Protein AF-Q68D25-F1 (afdb_monomer_lite)

Structure (mmCIF, N/CA/C/O backbone):
data_AF-Q68D25-F1
#
_entry.id   AF-Q68D25-F1
#
loop_
_atom_site.group_PDB
_atom_site.id
_atom_site.type_symbol
_atom_site.label_atom_id
_atom_site.label_alt_id
_atom_site.label_comp_id
_atom_site.label_asym_id
_atom_site.label_entity_id
_atom_site.label_seq_id
_atom_site.pdbx_PDB_ins_code
_atom_site.Cartn_x
_atom_site.Cartn_y
_atom_site.Cartn_z
_atom_site.occupancy
_atom_site.B_iso_or_equiv
_atom_site.auth_seq_id
_atom_site.auth_comp_id
_atom_site.auth_asym_id
_atom_site.auth_atom_id
_atom_site.pdbx_PDB_model_num
ATOM 1 N N . GLU A 1 1 ? -6.057 1.216 24.610 1.00 67.56 1 GLU A N 1
ATOM 2 C CA . GLU A 1 1 ? -4.727 1.155 23.966 1.00 67.56 1 GLU A CA 1
ATOM 3 C C . GLU A 1 1 ? -4.781 1.131 22.439 1.00 67.56 1 GLU A C 1
ATOM 5 O O . GLU A 1 1 ? -4.256 2.062 21.852 1.00 67.56 1 GLU A O 1
ATOM 10 N N . GLU A 1 2 ? -5.470 0.189 21.783 1.00 77.38 2 GLU A N 1
ATOM 11 C CA . GLU A 1 2 ? -5.561 0.130 20.301 1.00 77.38 2 GLU A CA 1
ATOM 12 C C . GLU A 1 2 ? -5.970 1.455 19.633 1.00 77.38 2 GLU A C 1
ATOM 14 O O . GLU A 1 2 ? -5.229 1.988 18.810 1.00 77.38 2 GLU A O 1
ATOM 19 N N . ARG A 1 3 ? -7.088 2.053 20.071 1.00 77.56 3 ARG A N 1
ATOM 20 C CA . ARG A 1 3 ? -7.624 3.304 19.497 1.00 77.56 3 ARG A CA 1
ATOM 21 C C . ARG A 1 3 ? -6.662 4.490 19.543 1.00 77.56 3 ARG A C 1
ATOM 23 O O . ARG A 1 3 ? -6.747 5.367 18.695 1.00 77.56 3 ARG A O 1
ATOM 30 N N . LYS A 1 4 ? -5.745 4.516 20.517 1.00 83.50 4 LYS A N 1
ATOM 31 C CA . LYS A 1 4 ? -4.740 5.583 20.640 1.00 83.50 4 LYS A CA 1
ATOM 32 C C . LYS A 1 4 ? -3.655 5.469 19.569 1.00 83.50 4 LYS A C 1
ATOM 34 O O . LYS A 1 4 ? -3.088 6.479 19.184 1.00 83.50 4 LYS A O 1
ATOM 39 N N . LYS A 1 5 ? -3.375 4.251 19.094 1.00 85.69 5 LYS A N 1
ATOM 40 C CA . LYS A 1 5 ? -2.319 3.966 18.114 1.00 85.69 5 LYS A CA 1
ATOM 41 C C . LYS A 1 5 ? -2.822 4.003 16.667 1.00 85.69 5 LYS A C 1
ATOM 43 O O . LYS A 1 5 ? -2.020 4.044 15.739 1.00 85.69 5 LYS A O 1
ATOM 48 N N . TRP A 1 6 ? -4.140 3.990 16.460 1.00 87.25 6 TRP A N 1
ATOM 49 C CA . TRP A 1 6 ? -4.737 4.048 15.124 1.00 87.25 6 TRP A CA 1
ATOM 50 C C . TRP A 1 6 ? -4.331 5.269 14.303 1.00 87.25 6 TRP A C 1
ATOM 52 O O . TRP A 1 6 ? -3.989 5.059 13.145 1.00 87.25 6 TRP A O 1
ATOM 62 N N . PRO A 1 7 ? -4.328 6.510 14.832 1.00 89.50 7 PRO A N 1
ATOM 63 C CA . PRO A 1 7 ? -4.004 7.677 14.013 1.00 89.50 7 PRO A CA 1
ATOM 64 C C . PRO A 1 7 ? -2.601 7.583 13.408 1.00 89.50 7 PRO A C 1
ATOM 66 O O . PRO A 1 7 ? -2.423 7.813 12.217 1.00 89.50 7 PRO A O 1
ATOM 69 N N . GLU A 1 8 ? -1.623 7.168 14.213 1.00 90.88 8 GLU A N 1
ATOM 70 C CA . GLU A 1 8 ? -0.239 6.986 13.776 1.00 90.88 8 GLU A CA 1
ATOM 71 C C . GLU A 1 8 ? -0.117 5.861 12.740 1.00 90.88 8 GLU A C 1
ATOM 73 O O . GLU A 1 8 ? 0.451 6.062 11.668 1.00 90.88 8 GLU A O 1
ATOM 78 N N . ARG A 1 9 ? -0.713 4.693 13.011 1.00 90.06 9 ARG A N 1
ATOM 79 C CA . ARG A 1 9 ? -0.649 3.536 12.104 1.00 90.06 9 ARG A CA 1
ATOM 80 C C . ARG A 1 9 ? -1.383 3.762 10.785 1.00 90.06 9 ARG A C 1
ATOM 82 O O . ARG A 1 9 ? -0.882 3.372 9.736 1.00 90.06 9 ARG A O 1
ATOM 89 N N . LEU A 1 10 ? -2.554 4.395 10.821 1.00 91.44 10 LEU A N 1
ATOM 90 C CA . LEU A 1 10 ? -3.310 4.739 9.617 1.00 91.44 10 LEU A CA 1
ATOM 91 C C . LEU A 1 10 ? -2.579 5.800 8.794 1.00 91.44 10 LEU A C 1
ATOM 93 O O . LEU A 1 10 ? -2.523 5.664 7.578 1.00 91.44 10 LEU A O 1
ATOM 97 N N . SER A 1 11 ? -1.965 6.793 9.446 1.00 93.56 11 SER A N 1
ATOM 98 C CA . SER A 1 11 ? -1.118 7.784 8.773 1.00 93.56 11 SER A CA 1
ATOM 99 C C . SER A 1 11 ? 0.084 7.125 8.088 1.00 93.56 11 SER A C 1
ATOM 101 O O . SER A 1 11 ? 0.365 7.395 6.921 1.00 93.56 11 SER A O 1
ATOM 103 N N . ALA A 1 12 ? 0.760 6.194 8.767 1.00 93.94 12 ALA A N 1
ATOM 104 C CA . ALA A 1 12 ? 1.870 5.448 8.182 1.00 93.94 12 ALA A CA 1
ATOM 105 C C . ALA A 1 12 ? 1.429 4.583 6.986 1.00 93.94 12 ALA A C 1
ATOM 107 O O . ALA A 1 12 ? 2.094 4.589 5.948 1.00 93.94 12 ALA A O 1
ATOM 108 N N . LEU A 1 13 ? 0.290 3.889 7.101 1.00 94.44 13 LEU A N 1
ATOM 109 C CA . LEU A 1 13 ? -0.300 3.124 6.002 1.00 94.44 13 LEU A CA 1
ATOM 110 C C . LEU A 1 13 ? -0.658 4.025 4.809 1.00 94.44 13 LEU A C 1
ATOM 112 O O . LEU A 1 13 ? -0.352 3.675 3.672 1.00 94.44 13 LEU A O 1
ATOM 116 N N . ASP A 1 14 ? -1.264 5.188 5.057 1.00 94.88 14 ASP A N 1
ATOM 117 C CA . ASP A 1 14 ? -1.620 6.156 4.014 1.00 94.88 14 ASP A CA 1
ATOM 118 C C . ASP A 1 14 ? -0.398 6.711 3.294 1.00 94.88 14 ASP A C 1
ATOM 120 O O . ASP A 1 14 ? -0.376 6.766 2.064 1.00 94.88 14 ASP A O 1
ATOM 124 N N . ASN A 1 15 ? 0.648 7.069 4.036 1.00 95.56 15 ASN A N 1
ATOM 125 C CA . ASN A 1 15 ? 1.905 7.514 3.445 1.00 95.56 15 ASN A CA 1
ATOM 126 C C . ASN A 1 15 ? 2.509 6.430 2.547 1.00 95.56 15 ASN A C 1
ATOM 128 O O . ASN A 1 15 ? 2.924 6.725 1.425 1.00 95.56 15 ASN A O 1
ATOM 132 N N . LEU A 1 16 ? 2.502 5.170 2.996 1.00 94.50 16 LEU A N 1
ATOM 133 C CA . LEU A 1 16 ? 2.992 4.053 2.193 1.00 94.50 16 LEU A CA 1
ATOM 134 C C . LEU A 1 16 ? 2.138 3.840 0.935 1.00 94.50 16 LEU A C 1
ATOM 136 O O . LEU A 1 16 ? 2.695 3.677 -0.150 1.00 94.50 16 LEU A O 1
ATOM 140 N N . LEU A 1 17 ? 0.808 3.894 1.039 1.00 95.75 17 LEU A N 1
ATOM 141 C CA . LEU A 1 17 ? -0.102 3.783 -0.107 1.00 95.75 17 LEU A CA 1
ATOM 142 C C . LEU A 1 17 ? 0.125 4.897 -1.131 1.00 95.75 17 LEU A C 1
ATOM 144 O O . LEU A 1 17 ? 0.206 4.628 -2.332 1.00 95.75 17 LEU A O 1
ATOM 148 N N . ASN A 1 18 ? 0.270 6.136 -0.662 1.00 95.00 18 ASN A N 1
ATOM 149 C CA . ASN A 1 18 ? 0.531 7.292 -1.511 1.00 95.00 18 ASN A CA 1
ATOM 150 C C . ASN A 1 18 ? 1.875 7.153 -2.234 1.00 95.00 18 ASN A C 1
ATOM 152 O O . ASN A 1 18 ? 1.926 7.280 -3.459 1.00 95.00 18 ASN A O 1
ATOM 156 N N . HIS A 1 19 ? 2.946 6.811 -1.510 1.00 94.44 19 HIS A N 1
ATOM 157 C CA . HIS A 1 19 ? 4.261 6.569 -2.107 1.00 94.44 19 HIS A CA 1
ATOM 158 C C . HIS A 1 19 ? 4.231 5.428 -3.127 1.00 94.44 19 HIS A C 1
ATOM 160 O O . HIS A 1 19 ? 4.741 5.584 -4.235 1.00 94.44 19 HIS A O 1
ATOM 166 N N . SER A 1 20 ? 3.585 4.310 -2.793 1.00 94.31 20 SER A N 1
ATOM 167 C CA . SER A 1 20 ? 3.473 3.143 -3.676 1.00 94.31 20 SER A CA 1
ATOM 168 C C . SER A 1 20 ? 2.698 3.472 -4.954 1.00 94.31 20 SER A C 1
ATOM 170 O O . SER A 1 20 ? 3.104 3.083 -6.048 1.00 94.31 20 SER A O 1
ATOM 172 N N . SER A 1 21 ? 1.609 4.241 -4.841 1.00 95.00 21 SER A N 1
ATOM 173 C CA . SER A 1 21 ? 0.814 4.684 -5.992 1.00 95.00 21 SER A CA 1
ATOM 174 C C . SER A 1 21 ? 1.597 5.641 -6.892 1.00 95.00 21 SER A C 1
ATOM 176 O O . SER A 1 21 ? 1.577 5.493 -8.115 1.00 95.00 21 SER A O 1
ATOM 178 N N . MET A 1 22 ? 2.328 6.599 -6.310 1.00 95.12 22 MET A N 1
ATOM 179 C CA . MET A 1 22 ? 3.196 7.500 -7.073 1.00 95.12 22 MET A CA 1
ATOM 180 C C . MET A 1 22 ? 4.324 6.741 -7.776 1.00 95.12 22 MET A C 1
ATOM 182 O O . MET A 1 22 ? 4.569 6.982 -8.957 1.00 95.12 22 MET A O 1
ATOM 186 N N . PHE A 1 23 ? 4.962 5.794 -7.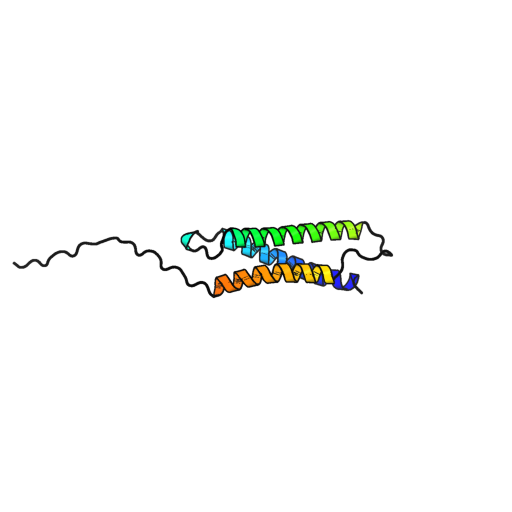084 1.00 93.44 23 PHE A N 1
ATOM 187 C CA . PHE A 1 23 ? 5.986 4.928 -7.661 1.00 93.44 23 PHE A CA 1
ATOM 188 C C . PHE A 1 23 ? 5.444 4.126 -8.849 1.00 93.44 23 PHE A C 1
ATOM 190 O O . PHE A 1 23 ? 6.039 4.159 -9.923 1.00 93.44 23 PHE A O 1
ATOM 197 N N . LEU A 1 24 ? 4.288 3.471 -8.697 1.00 94.69 24 LEU A N 1
ATOM 198 C CA . LEU A 1 24 ? 3.651 2.701 -9.768 1.00 94.69 24 LEU A CA 1
ATOM 199 C C . LEU A 1 24 ? 3.319 3.576 -10.986 1.00 94.69 24 LEU A C 1
ATOM 201 O O . LEU A 1 24 ? 3.573 3.178 -12.122 1.00 94.69 24 LEU A O 1
ATOM 205 N N . LYS A 1 25 ? 2.774 4.779 -10.761 1.00 94.38 25 LYS A N 1
ATOM 206 C CA . LYS A 1 25 ? 2.505 5.741 -11.841 1.00 94.38 25 LYS A CA 1
ATOM 207 C C . LYS A 1 25 ? 3.792 6.121 -12.569 1.00 94.38 25 LYS A C 1
ATOM 209 O O . LYS A 1 25 ? 3.815 6.094 -13.793 1.00 94.38 25 LYS A O 1
ATOM 214 N N . GLY A 1 26 ? 4.862 6.415 -11.829 1.00 92.50 26 GLY A N 1
ATOM 215 C CA . GLY A 1 26 ? 6.178 6.695 -12.403 1.00 92.50 26 GLY A CA 1
ATOM 216 C C . GLY A 1 26 ? 6.722 5.520 -13.219 1.00 92.50 26 GLY A C 1
ATOM 217 O O . GLY A 1 26 ? 7.144 5.715 -14.352 1.00 92.50 26 GLY A O 1
ATOM 218 N N . ALA A 1 27 ? 6.634 4.298 -12.689 1.00 91.75 27 ALA A N 1
ATOM 219 C CA . ALA A 1 27 ? 7.071 3.072 -13.355 1.00 91.75 27 ALA A CA 1
ATOM 220 C C . ALA A 1 27 ? 6.348 2.820 -14.691 1.00 91.75 27 ALA A C 1
ATOM 222 O O . ALA A 1 27 ? 6.977 2.412 -15.667 1.00 91.75 27 ALA A O 1
ATOM 223 N N . ARG A 1 28 ? 5.043 3.114 -14.762 1.00 91.44 28 ARG A N 1
ATOM 224 C CA . ARG A 1 28 ? 4.236 2.977 -15.990 1.00 91.44 28 ARG A CA 1
ATOM 225 C C . ARG A 1 28 ? 4.552 4.016 -17.064 1.00 91.44 28 ARG A C 1
ATOM 227 O O . ARG A 1 28 ? 4.272 3.773 -18.231 1.00 91.44 28 ARG A O 1
ATOM 234 N N . LEU A 1 29 ? 5.115 5.161 -16.682 1.00 92.06 29 LEU A N 1
ATOM 235 C CA . LEU A 1 29 ? 5.517 6.211 -17.622 1.00 92.06 29 LEU A CA 1
ATOM 236 C C . LEU A 1 29 ? 6.893 5.948 -18.254 1.00 92.06 29 LEU A C 1
ATOM 238 O O . LEU A 1 29 ? 7.269 6.649 -19.192 1.00 92.06 29 LEU A O 1
ATOM 242 N N . ILE A 1 30 ? 7.647 4.962 -17.756 1.00 88.38 30 ILE A N 1
ATOM 243 C CA . ILE A 1 30 ? 8.949 4.596 -18.320 1.00 88.38 30 ILE A CA 1
ATOM 244 C C . ILE A 1 30 ? 8.736 3.972 -19.713 1.00 88.38 30 ILE A C 1
ATOM 246 O O . ILE A 1 30 ? 7.965 3.014 -19.830 1.00 88.38 30 ILE A O 1
ATOM 250 N N . PRO A 1 31 ? 9.420 4.467 -20.765 1.00 87.56 31 PRO A N 1
ATOM 251 C CA . PRO A 1 31 ? 9.354 3.883 -22.103 1.00 87.56 31 PRO A CA 1
ATOM 252 C C . PRO A 1 31 ? 9.755 2.406 -22.105 1.00 87.56 31 PRO A C 1
ATOM 254 O O . PRO A 1 31 ? 10.654 2.013 -21.369 1.00 87.56 31 PRO A O 1
ATOM 257 N N . GLU A 1 32 ? 9.169 1.595 -22.988 1.00 84.06 32 GLU A N 1
ATOM 258 C CA . GLU A 1 32 ? 9.410 0.142 -23.046 1.00 84.06 32 GLU A CA 1
ATOM 259 C C . GLU A 1 32 ? 10.902 -0.234 -23.138 1.00 84.06 32 GLU A C 1
ATOM 261 O O . GLU A 1 32 ? 11.357 -1.174 -22.487 1.00 84.06 32 GLU A O 1
ATOM 266 N N . MET A 1 33 ? 11.695 0.539 -23.887 1.00 81.69 33 MET A N 1
ATOM 267 C CA . MET A 1 33 ? 13.141 0.316 -24.019 1.00 81.69 33 MET A CA 1
ATOM 268 C C . MET A 1 33 ? 13.909 0.470 -22.701 1.00 81.69 33 MET A C 1
ATOM 270 O O . MET A 1 33 ? 14.903 -0.225 -22.482 1.00 81.69 33 MET A O 1
ATOM 274 N N . ASP A 1 34 ? 13.433 1.365 -21.839 1.00 85.00 34 ASP A N 1
ATOM 275 C CA . ASP A 1 34 ? 14.003 1.659 -20.528 1.00 85.00 34 ASP A CA 1
ATOM 276 C C . ASP A 1 34 ? 13.214 0.964 -19.405 1.00 85.00 34 ASP A C 1
ATOM 278 O O . ASP A 1 34 ? 13.523 1.145 -18.229 1.00 85.00 34 ASP A O 1
ATOM 282 N N . GLN A 1 35 ? 12.201 0.156 -19.747 1.00 88.38 35 GLN A N 1
ATOM 283 C CA . GLN A 1 35 ? 11.321 -0.478 -18.778 1.00 88.38 35 GLN A CA 1
ATOM 284 C C . GLN A 1 35 ? 12.077 -1.561 -17.998 1.00 88.38 35 GLN A C 1
ATOM 286 O O . GLN A 1 35 ? 12.588 -2.543 -18.551 1.00 88.38 35 GLN A O 1
ATOM 291 N N . ILE A 1 36 ? 12.145 -1.357 -16.683 1.00 89.81 36 ILE A N 1
ATOM 292 C CA . ILE A 1 36 ? 12.837 -2.229 -15.725 1.00 89.81 36 ILE A CA 1
ATOM 293 C C . ILE A 1 36 ? 11.856 -3.230 -15.099 1.00 89.81 36 ILE A C 1
ATOM 295 O O . ILE A 1 36 ? 12.243 -4.342 -14.725 1.00 89.81 36 ILE A O 1
ATOM 299 N N . PHE A 1 37 ? 10.585 -2.841 -14.992 1.00 92.44 37 PHE A N 1
ATOM 300 C CA . PHE A 1 37 ? 9.539 -3.614 -14.338 1.00 92.44 37 PHE A CA 1
ATOM 301 C C . PHE A 1 37 ? 8.677 -4.331 -15.368 1.00 92.44 37 PHE A C 1
ATOM 303 O O . PHE A 1 37 ? 8.276 -3.774 -16.385 1.00 92.44 37 PHE A O 1
ATOM 310 N N . THR A 1 38 ? 8.367 -5.587 -15.096 1.00 93.06 38 THR A N 1
ATOM 311 C CA . THR A 1 38 ? 7.452 -6.368 -15.926 1.00 93.06 38 THR A CA 1
ATOM 312 C C . THR A 1 38 ? 6.002 -5.963 -15.663 1.00 93.06 38 THR A C 1
ATOM 314 O O . THR A 1 38 ? 5.661 -5.448 -14.595 1.00 93.06 38 THR A O 1
ATOM 317 N N . GLU A 1 39 ? 5.117 -6.239 -16.619 1.00 91.62 39 GLU A N 1
ATOM 318 C CA . GLU A 1 39 ? 3.680 -5.997 -16.456 1.00 91.62 39 GLU A CA 1
ATOM 319 C C . GLU A 1 39 ? 3.094 -6.744 -15.252 1.00 91.62 39 GLU A C 1
ATOM 321 O O . GLU A 1 39 ? 2.301 -6.178 -14.499 1.00 91.62 39 GLU A O 1
ATOM 326 N N . VAL A 1 40 ? 3.542 -7.982 -15.014 1.00 94.62 40 VAL A N 1
ATOM 327 C CA . VAL A 1 40 ? 3.114 -8.795 -13.867 1.00 94.62 40 VAL A CA 1
ATOM 328 C C . VAL A 1 40 ? 3.494 -8.125 -12.548 1.00 94.62 40 VAL A C 1
ATOM 330 O O . VAL A 1 40 ? 2.667 -8.050 -11.645 1.00 94.62 40 VAL A O 1
ATOM 333 N N . GLU A 1 41 ? 4.711 -7.594 -12.436 1.00 94.25 41 GLU A N 1
ATOM 334 C CA . GLU A 1 41 ? 5.185 -6.880 -11.244 1.00 94.25 41 GLU A CA 1
ATOM 335 C C . GLU A 1 41 ? 4.378 -5.604 -10.979 1.00 94.25 41 GLU A C 1
ATOM 337 O O . GLU A 1 41 ? 3.928 -5.369 -9.858 1.00 94.25 41 GLU A O 1
ATOM 342 N N . MET A 1 42 ? 4.132 -4.806 -12.021 1.00 94.81 42 MET A N 1
ATOM 343 C CA . MET A 1 42 ? 3.327 -3.586 -11.911 1.00 94.81 42 MET A CA 1
ATOM 344 C C . MET A 1 42 ? 1.872 -3.896 -11.540 1.00 94.81 42 MET A C 1
ATOM 346 O O . MET A 1 42 ? 1.295 -3.221 -10.689 1.00 94.81 42 MET A O 1
ATOM 350 N N . THR A 1 43 ? 1.287 -4.931 -12.144 1.00 95.44 43 THR A N 1
ATOM 351 C CA . THR A 1 43 ? -0.084 -5.382 -11.856 1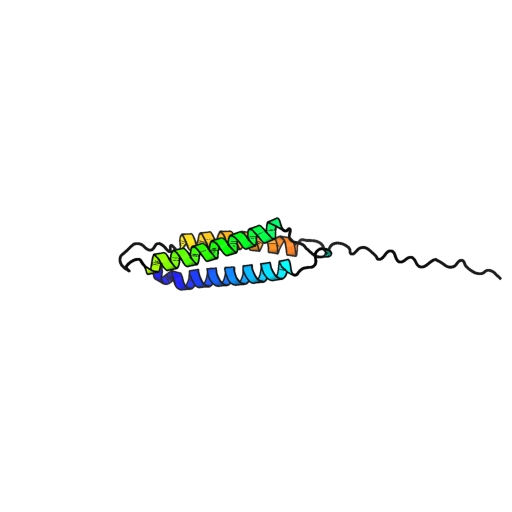.00 95.44 43 THR A CA 1
ATOM 352 C C . THR A 1 43 ? -0.196 -5.961 -10.447 1.00 95.44 43 THR A C 1
ATOM 354 O O . THR A 1 43 ? -1.188 -5.733 -9.758 1.00 95.44 43 THR A O 1
ATOM 357 N N . THR A 1 44 ? 0.834 -6.669 -9.981 1.00 95.56 44 THR A N 1
ATOM 358 C CA . THR A 1 44 ? 0.890 -7.200 -8.613 1.00 95.56 44 THR A CA 1
ATOM 359 C C . THR A 1 44 ? 0.924 -6.062 -7.596 1.00 95.56 44 THR A C 1
ATOM 361 O O . THR A 1 44 ? 0.094 -6.046 -6.688 1.00 95.56 44 THR A O 1
ATOM 364 N N . LEU A 1 45 ? 1.799 -5.064 -7.782 1.00 95.69 45 LEU A N 1
ATOM 365 C CA . LEU A 1 45 ? 1.838 -3.890 -6.906 1.00 95.69 45 LEU A CA 1
ATOM 366 C C . LEU A 1 45 ? 0.501 -3.130 -6.919 1.00 95.69 45 LEU A C 1
ATOM 368 O O . LEU A 1 45 ? -0.016 -2.783 -5.859 1.00 95.69 45 LEU A O 1
ATOM 372 N N . GLU A 1 46 ? -0.085 -2.898 -8.098 1.00 96.19 46 GLU A N 1
ATOM 373 C CA . GLU A 1 46 ? -1.395 -2.245 -8.229 1.00 96.19 46 GLU A CA 1
ATOM 374 C C . GLU A 1 46 ? -2.483 -2.988 -7.454 1.00 96.19 46 GLU A C 1
ATOM 376 O O . GLU A 1 46 ? -3.262 -2.376 -6.721 1.00 96.19 46 GLU A O 1
ATOM 381 N N . LYS A 1 47 ? -2.513 -4.317 -7.578 1.00 96.19 47 LYS A N 1
ATOM 382 C CA . LYS A 1 47 ? -3.464 -5.166 -6.870 1.00 96.19 47 LYS A CA 1
ATOM 383 C C . LYS A 1 47 ? -3.301 -5.034 -5.358 1.00 96.19 47 LYS A C 1
ATOM 385 O O . LYS A 1 47 ? -4.293 -4.787 -4.679 1.00 96.19 47 LYS A O 1
ATOM 390 N N . VAL A 1 48 ? -2.077 -5.114 -4.835 1.00 95.69 48 VAL A N 1
ATOM 391 C CA . VAL A 1 48 ? -1.818 -4.981 -3.390 1.00 95.69 48 VAL A CA 1
ATOM 392 C C . VAL A 1 48 ? -2.207 -3.590 -2.875 1.00 95.69 48 VAL A C 1
ATOM 394 O O . VAL A 1 48 ? -2.818 -3.485 -1.809 1.00 95.69 48 VAL A O 1
ATOM 397 N N . ILE A 1 49 ? -1.929 -2.522 -3.633 1.00 95.69 49 ILE A N 1
ATOM 398 C CA . ILE A 1 49 ? -2.370 -1.155 -3.301 1.00 95.69 49 ILE A CA 1
ATOM 399 C C . ILE A 1 49 ? -3.901 -1.090 -3.219 1.00 95.69 49 ILE A C 1
ATOM 401 O O . ILE A 1 49 ? -4.441 -0.613 -2.220 1.00 95.69 49 ILE A O 1
ATOM 405 N N . ASN A 1 50 ? -4.601 -1.586 -4.243 1.00 95.88 50 ASN A N 1
ATOM 406 C CA . ASN A 1 50 ? -6.062 -1.538 -4.318 1.00 95.88 50 ASN A CA 1
ATOM 407 C C . ASN A 1 50 ? -6.727 -2.381 -3.224 1.00 95.88 50 ASN A C 1
ATOM 409 O O . ASN A 1 50 ? -7.662 -1.918 -2.573 1.00 95.88 50 ASN A O 1
ATOM 413 N N . GLU A 1 51 ? -6.227 -3.592 -2.976 1.00 95.62 51 GLU A N 1
ATOM 414 C CA . GLU A 1 51 ? -6.707 -4.464 -1.901 1.00 95.62 51 GLU A CA 1
ATOM 415 C C . GLU A 1 51 ? -6.521 -3.820 -0.526 1.00 95.62 51 GLU A C 1
ATOM 417 O O . GLU A 1 51 ? -7.398 -3.915 0.333 1.00 95.62 51 GLU A O 1
ATOM 422 N N . THR A 1 52 ? -5.398 -3.134 -0.315 1.00 95.12 52 THR A N 1
ATOM 423 C CA . THR A 1 52 ? -5.101 -2.454 0.949 1.00 95.12 52 THR A CA 1
ATOM 424 C C . THR A 1 52 ? -5.996 -1.229 1.150 1.00 95.12 52 THR A C 1
ATOM 426 O O . THR A 1 52 ? -6.526 -1.037 2.245 1.00 95.12 52 THR A O 1
ATOM 429 N N . TRP A 1 53 ? -6.249 -0.451 0.092 1.00 94.81 53 TRP A N 1
ATOM 430 C CA . TRP A 1 53 ? -7.224 0.646 0.094 1.00 94.81 53 TRP A CA 1
ATOM 431 C C . TRP A 1 53 ? -8.643 0.162 0.396 1.00 94.81 53 TRP A C 1
ATOM 433 O O . TRP A 1 53 ? -9.321 0.717 1.264 1.00 94.81 53 TRP A O 1
ATOM 443 N N . ALA A 1 54 ? -9.085 -0.888 -0.298 1.00 95.50 54 ALA A N 1
ATOM 444 C CA . ALA A 1 54 ? -10.409 -1.468 -0.114 1.00 95.50 54 ALA A CA 1
ATOM 445 C C . ALA A 1 54 ? -10.581 -2.006 1.311 1.00 95.50 54 ALA A C 1
ATOM 447 O O . ALA A 1 54 ? -11.566 -1.686 1.973 1.00 95.50 54 ALA A O 1
ATOM 448 N N . TRP A 1 55 ? -9.589 -2.750 1.811 1.00 94.88 55 TRP A N 1
ATOM 449 C CA . TRP A 1 55 ? -9.579 -3.256 3.180 1.00 94.88 55 TRP A CA 1
ATOM 450 C C . TRP A 1 55 ? -9.646 -2.126 4.210 1.00 94.88 55 TRP A C 1
ATOM 452 O O . TRP A 1 55 ? -10.476 -2.188 5.117 1.00 94.88 55 TRP A O 1
ATOM 462 N N . LYS A 1 56 ? -8.826 -1.077 4.067 1.00 93.56 56 LYS A N 1
ATOM 463 C CA . LYS A 1 56 ? -8.817 0.067 4.990 1.00 93.56 56 LYS A CA 1
ATOM 464 C C . LYS A 1 56 ? -10.190 0.739 5.034 1.00 93.56 56 LYS A C 1
ATOM 466 O O . LYS A 1 56 ? -10.728 0.960 6.116 1.00 93.56 56 LYS A O 1
ATOM 471 N N . ASN A 1 57 ? -10.765 1.038 3.869 1.00 93.81 57 ASN A N 1
ATOM 472 C CA . ASN A 1 57 ? -12.065 1.700 3.766 1.00 93.81 57 ASN A CA 1
ATOM 473 C C . ASN A 1 57 ? -13.195 0.837 4.340 1.00 93.81 57 ASN A C 1
ATOM 475 O O . ASN A 1 57 ? -14.010 1.342 5.110 1.00 93.81 57 ASN A O 1
ATOM 479 N N . ALA A 1 58 ? -13.221 -0.459 4.015 1.00 93.75 58 ALA A N 1
ATOM 480 C CA . ALA A 1 58 ? -14.207 -1.394 4.550 1.00 93.75 58 ALA A CA 1
ATOM 481 C C . ALA A 1 58 ? -14.098 -1.510 6.076 1.00 93.75 58 ALA A C 1
ATOM 483 O O . ALA A 1 58 ? -15.084 -1.319 6.782 1.00 93.75 58 ALA A O 1
ATOM 484 N N . THR A 1 59 ? -12.883 -1.710 6.591 1.00 91.19 59 THR A N 1
ATOM 485 C CA . THR A 1 59 ? -12.625 -1.864 8.029 1.00 91.19 59 THR A CA 1
ATOM 486 C C . THR A 1 59 ? -12.972 -0.594 8.803 1.00 91.19 59 THR A C 1
ATOM 488 O O . THR A 1 59 ? -13.557 -0.673 9.879 1.00 91.19 59 THR A O 1
ATOM 491 N N . LEU A 1 60 ? -12.664 0.595 8.270 1.00 90.56 60 LEU A N 1
ATOM 492 C CA . LEU A 1 60 ? -13.055 1.863 8.894 1.00 90.56 60 LEU A CA 1
ATOM 493 C C . LEU A 1 60 ? -14.574 2.056 8.896 1.00 90.56 60 LEU A C 1
ATOM 495 O O . LEU A 1 60 ? -15.128 2.501 9.900 1.00 90.56 60 LEU A O 1
ATOM 499 N N . ALA A 1 61 ? -15.251 1.698 7.804 1.00 92.00 61 ALA A N 1
ATOM 500 C CA . ALA A 1 61 ? -16.705 1.777 7.717 1.00 92.00 61 ALA A CA 1
ATOM 501 C C . ALA A 1 61 ? -17.395 0.797 8.678 1.00 92.00 61 ALA A C 1
ATOM 503 O O . ALA A 1 61 ? -18.392 1.151 9.303 1.00 92.00 61 ALA A O 1
ATOM 504 N N . GLU A 1 62 ? -16.869 -0.419 8.825 1.00 90.88 62 GLU A N 1
ATOM 505 C CA . GLU A 1 62 ? -17.329 -1.388 9.825 1.00 90.88 62 GLU A CA 1
ATOM 506 C C . GLU A 1 62 ? -17.058 -0.885 11.242 1.00 90.88 62 GLU A C 1
ATOM 508 O O . GLU A 1 62 ? -17.965 -0.845 12.070 1.00 90.88 62 GLU A O 1
ATOM 513 N N . GLN A 1 63 ? -15.846 -0.398 11.506 1.00 86.25 63 GLN A N 1
ATOM 514 C CA . GLN A 1 63 ? -15.462 0.133 12.809 1.00 86.25 63 GLN A CA 1
ATOM 515 C C . GLN A 1 63 ? -16.321 1.330 13.237 1.00 86.25 63 GLN A C 1
ATOM 517 O O . GLN A 1 63 ? -16.588 1.477 14.429 1.00 86.25 63 GLN A O 1
ATOM 522 N N . ALA A 1 64 ? -16.751 2.171 12.292 1.00 87.44 64 ALA A N 1
ATOM 523 C CA . ALA A 1 64 ? -17.625 3.313 12.550 1.00 87.44 64 ALA A CA 1
ATOM 524 C C . ALA A 1 64 ? -19.068 2.908 12.900 1.00 87.44 64 ALA A C 1
ATOM 526 O O . ALA A 1 64 ? -19.755 3.656 13.592 1.00 87.44 64 ALA A O 1
ATOM 527 N N . LYS A 1 65 ? -19.528 1.735 12.443 1.00 89.88 65 LYS A N 1
ATOM 528 C CA . LYS A 1 65 ? -20.856 1.190 12.777 1.00 89.88 65 LYS A CA 1
ATOM 529 C C . LYS A 1 65 ? -20.899 0.570 14.173 1.00 89.88 65 LYS A C 1
ATOM 531 O O . LYS A 1 65 ? -21.976 0.459 14.750 1.00 89.88 65 LYS A O 1
ATOM 536 N N . LEU A 1 66 ? -19.750 0.146 14.698 1.00 85.88 66 LEU A N 1
ATOM 537 C CA . LEU A 1 66 ? -19.673 -0.535 15.984 1.00 85.88 66 LEU A CA 1
ATOM 538 C C . LEU A 1 66 ? -19.649 0.453 17.159 1.00 85.88 66 LEU A C 1
ATOM 540 O O . LEU A 1 66 ? -18.941 1.466 17.113 1.00 85.88 66 LEU A O 1
ATOM 544 N N . PRO A 1 67 ? -20.366 0.151 18.254 1.00 82.94 67 PRO A N 1
ATOM 545 C CA . PRO A 1 67 ? -20.351 0.981 19.446 1.00 82.94 67 PRO A CA 1
ATOM 546 C C . PRO A 1 67 ? -18.966 0.992 20.104 1.00 82.94 67 PRO A C 1
ATOM 548 O O . PRO A 1 67 ? -18.155 0.072 19.978 1.00 82.94 67 PRO A O 1
A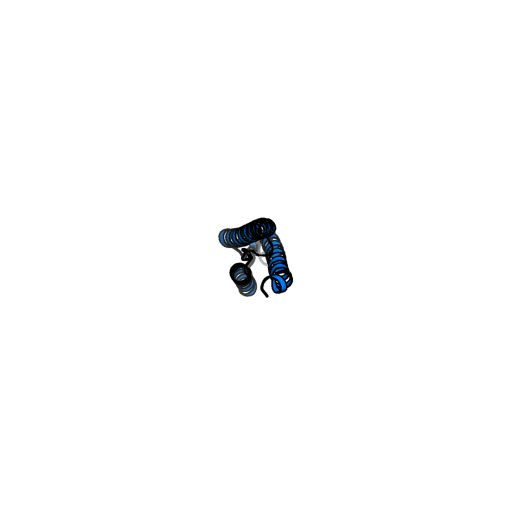TOM 551 N N . ALA A 1 68 ? -18.677 2.054 20.862 1.00 75.75 68 ALA A N 1
ATOM 552 C CA . ALA A 1 68 ? -17.369 2.236 21.490 1.00 75.75 68 ALA A CA 1
ATOM 553 C C . ALA A 1 68 ? -16.999 1.139 22.510 1.00 75.75 68 ALA A C 1
ATOM 555 O O . ALA A 1 68 ? -15.821 0.959 22.816 1.00 75.75 68 ALA A O 1
ATOM 556 N N . THR A 1 69 ? -18.008 0.436 23.017 1.00 78.38 69 THR A N 1
ATOM 557 C CA . THR A 1 69 ? -17.929 -0.647 23.999 1.00 78.38 69 THR A CA 1
ATOM 558 C C . THR A 1 69 ? -17.618 -2.009 23.384 1.00 78.38 69 THR A C 1
ATOM 560 O O . THR A 1 69 ? -17.199 -2.910 24.107 1.00 78.38 69 THR A O 1
ATOM 563 N N . GLU A 1 70 ? -17.798 -2.174 22.072 1.00 80.75 70 GLU A N 1
ATOM 564 C CA . GLU A 1 70 ? -17.500 -3.426 21.382 1.00 80.75 70 GLU A CA 1
ATOM 565 C C . GLU A 1 70 ? -16.031 -3.534 20.970 1.00 80.75 70 GLU A C 1
ATOM 567 O O . GLU A 1 70 ? -15.292 -2.545 20.858 1.00 80.75 70 GLU A O 1
ATOM 572 N N . LYS A 1 71 ? -15.594 -4.782 20.761 1.00 81.00 71 LYS A N 1
ATOM 573 C CA . LYS A 1 71 ? -14.229 -5.067 20.323 1.00 81.00 71 LYS A CA 1
ATOM 574 C C . LYS A 1 71 ? -13.981 -4.393 18.971 1.00 81.00 71 LYS A C 1
ATOM 576 O O . LYS A 1 71 ? -14.800 -4.535 18.065 1.00 81.00 71 LYS A O 1
ATOM 581 N N . PRO A 1 72 ? -12.859 -3.677 18.816 1.00 82.94 72 PRO A N 1
ATOM 582 C CA . PRO A 1 72 ? -12.544 -3.065 17.544 1.00 82.94 72 PRO A CA 1
ATOM 583 C C . PRO A 1 72 ? -12.264 -4.120 16.472 1.00 82.94 72 PRO A C 1
ATOM 585 O O . PRO A 1 72 ? -11.544 -5.083 16.728 1.00 82.94 72 PRO A O 1
ATOM 588 N N . VAL A 1 73 ? -12.789 -3.888 15.272 1.00 86.25 73 VAL A N 1
ATOM 589 C CA . VAL A 1 73 ? -12.453 -4.653 14.061 1.00 86.25 73 VAL A CA 1
ATOM 590 C C . VAL A 1 73 ? -11.138 -4.146 13.477 1.00 86.25 73 VAL A C 1
ATOM 592 O O . VAL A 1 73 ? -10.353 -4.924 12.947 1.00 86.25 73 VAL A O 1
ATOM 595 N N . LEU A 1 74 ? -10.845 -2.850 13.633 1.00 87.31 74 LEU A N 1
ATOM 596 C CA . LEU A 1 74 ? -9.558 -2.295 13.235 1.00 87.31 74 LEU A CA 1
ATOM 597 C C . LEU A 1 74 ? -8.485 -2.649 14.272 1.00 87.31 74 LEU A C 1
ATOM 599 O O . LEU A 1 74 ? -8.310 -1.952 15.277 1.00 87.31 74 LEU A O 1
ATOM 603 N N . LEU A 1 75 ? -7.748 -3.726 14.019 1.00 89.38 75 LEU A N 1
ATOM 604 C CA . LEU A 1 75 ? -6.631 -4.131 14.861 1.00 89.38 75 LEU A CA 1
ATOM 605 C C . LEU A 1 75 ? -5.311 -3.617 14.302 1.00 89.38 75 LEU A C 1
ATOM 607 O O . LEU A 1 75 ? -5.015 -3.689 13.111 1.00 89.38 75 LEU A O 1
ATOM 611 N N . SER A 1 76 ? -4.458 -3.163 15.207 1.00 88.00 76 SER A N 1
ATOM 612 C CA . SER A 1 76 ? -3.127 -2.676 14.873 1.00 88.00 76 SER A CA 1
ATOM 613 C C . SER A 1 76 ? -2.248 -3.714 14.186 1.00 88.00 76 SER A C 1
ATOM 615 O O . SER A 1 76 ? -1.495 -3.364 13.284 1.00 88.00 76 SER A O 1
ATOM 617 N N . LYS A 1 77 ? -2.370 -4.986 14.584 1.00 89.12 77 LYS A N 1
ATOM 618 C CA . LYS A 1 77 ? -1.648 -6.098 13.954 1.00 89.12 77 LYS A CA 1
ATOM 619 C C . LYS A 1 77 ? -2.039 -6.275 12.488 1.00 89.12 77 LYS A C 1
ATOM 621 O O . LYS A 1 77 ? -1.176 -6.578 11.673 1.00 89.12 77 LYS A O 1
ATOM 626 N N . ASP A 1 78 ? -3.307 -6.046 12.153 1.00 91.31 78 ASP A N 1
ATOM 627 C CA . ASP A 1 78 ? -3.786 -6.171 10.777 1.00 91.31 78 ASP A CA 1
ATOM 628 C C . ASP A 1 78 ? -3.278 -5.011 9.919 1.00 91.31 78 ASP A C 1
ATOM 630 O O . ASP A 1 78 ? -2.839 -5.231 8.791 1.00 91.31 78 ASP A O 1
ATOM 634 N N . ILE A 1 79 ? -3.240 -3.790 10.475 1.00 91.38 79 ILE A N 1
ATOM 635 C CA . ILE A 1 79 ? -2.611 -2.640 9.808 1.00 91.38 79 ILE A CA 1
ATOM 636 C C . ILE A 1 79 ? -1.132 -2.937 9.536 1.00 91.38 79 ILE A C 1
ATOM 638 O O . ILE A 1 79 ? -0.677 -2.785 8.406 1.00 91.38 79 ILE A O 1
ATOM 642 N N . GLU A 1 80 ? -0.391 -3.405 10.543 1.00 92.00 80 GLU A N 1
ATOM 643 C CA . GLU A 1 80 ? 1.028 -3.756 10.407 1.00 92.00 80 GLU A CA 1
ATOM 644 C C . GLU A 1 80 ? 1.247 -4.870 9.374 1.00 92.00 80 GLU A C 1
ATOM 646 O O . GLU A 1 80 ? 2.152 -4.771 8.548 1.00 92.00 80 GLU A O 1
ATOM 651 N N . ALA A 1 81 ? 0.394 -5.897 9.353 1.00 93.56 81 ALA A N 1
ATOM 652 C CA . ALA A 1 81 ? 0.459 -6.963 8.356 1.00 93.56 81 ALA A CA 1
ATOM 653 C C . ALA A 1 81 ? 0.239 -6.436 6.929 1.00 93.56 81 ALA A C 1
ATOM 655 O O . ALA A 1 81 ? 0.985 -6.798 6.016 1.00 93.56 81 ALA A O 1
ATOM 656 N N . LYS A 1 82 ? -0.744 -5.548 6.733 1.00 94.06 82 LYS A N 1
ATOM 657 C CA . LYS A 1 82 ? -1.003 -4.900 5.437 1.00 94.06 82 LYS A CA 1
ATOM 658 C C . LYS A 1 82 ? 0.148 -3.989 5.016 1.00 94.06 82 LYS A C 1
ATOM 660 O O . LYS A 1 82 ? 0.556 -4.033 3.857 1.00 94.06 82 LYS A O 1
ATOM 665 N N . MET A 1 83 ? 0.713 -3.227 5.954 1.00 93.38 83 MET A N 1
ATOM 666 C CA . MET A 1 83 ? 1.897 -2.403 5.710 1.00 93.38 83 MET A CA 1
ATOM 667 C C . MET A 1 83 ? 3.094 -3.253 5.285 1.00 93.38 83 MET A C 1
ATOM 669 O O . MET A 1 83 ? 3.708 -2.946 4.273 1.00 93.38 83 MET A O 1
ATOM 673 N N . MET A 1 84 ? 3.405 -4.336 6.005 1.00 94.25 84 MET A N 1
ATOM 674 C CA . MET A 1 84 ? 4.531 -5.215 5.668 1.00 94.25 84 MET A CA 1
ATOM 675 C C . MET A 1 84 ? 4.369 -5.875 4.296 1.00 94.25 84 MET A C 1
ATOM 677 O O . MET A 1 84 ? 5.344 -5.990 3.556 1.00 94.25 84 MET A O 1
ATOM 681 N N . ALA A 1 85 ? 3.151 -6.304 3.948 1.00 93.81 85 ALA A N 1
ATOM 682 C CA . ALA A 1 85 ? 2.877 -6.885 2.637 1.00 93.81 85 ALA A CA 1
ATOM 683 C C . ALA A 1 85 ? 3.142 -5.875 1.511 1.00 93.81 85 ALA A C 1
ATOM 685 O O . ALA A 1 85 ? 3.844 -6.196 0.556 1.00 93.81 85 ALA A O 1
ATOM 686 N N . LEU A 1 86 ? 2.642 -4.644 1.653 1.00 94.75 86 LEU A N 1
ATOM 687 C CA . LEU A 1 86 ? 2.868 -3.581 0.675 1.00 94.75 86 LEU A CA 1
ATOM 688 C C . LEU A 1 86 ? 4.344 -3.150 0.618 1.00 94.75 86 LEU A C 1
ATOM 690 O O . LEU A 1 86 ? 4.901 -3.021 -0.470 1.00 94.75 86 LEU A O 1
ATOM 694 N N . ASP A 1 87 ? 4.993 -2.973 1.771 1.00 94.31 87 ASP A N 1
ATOM 695 C CA . ASP A 1 87 ? 6.397 -2.554 1.858 1.00 94.31 87 ASP A CA 1
ATOM 696 C C . ASP A 1 87 ? 7.330 -3.561 1.178 1.00 94.31 87 ASP A C 1
ATOM 698 O O . ASP A 1 87 ? 8.232 -3.172 0.437 1.00 94.31 87 ASP A O 1
ATOM 702 N N . ARG A 1 88 ? 7.068 -4.863 1.341 1.00 95.12 88 ARG A N 1
ATOM 703 C CA . ARG A 1 88 ? 7.850 -5.922 0.692 1.00 95.12 88 ARG A CA 1
ATOM 704 C C . ARG A 1 88 ? 7.813 -5.820 -0.833 1.00 95.12 88 ARG A C 1
ATOM 706 O O . ARG A 1 88 ? 8.864 -5.944 -1.465 1.00 95.12 88 ARG A O 1
ATOM 713 N N . GLU A 1 89 ? 6.638 -5.593 -1.417 1.00 94.12 89 GLU A N 1
ATOM 714 C CA . GLU A 1 89 ? 6.489 -5.450 -2.872 1.00 94.12 89 GLU A CA 1
ATOM 715 C C . GLU A 1 89 ? 7.227 -4.206 -3.380 1.00 94.12 89 GLU A C 1
ATOM 717 O O . GLU A 1 89 ? 7.985 -4.266 -4.349 1.00 94.12 89 GLU A O 1
ATOM 722 N N . VAL A 1 90 ? 7.088 -3.080 -2.678 1.00 93.50 90 VAL A N 1
ATOM 723 C CA . VAL A 1 90 ? 7.785 -1.837 -3.029 1.00 93.50 90 VAL A CA 1
ATOM 724 C C . VAL A 1 90 ? 9.300 -2.006 -2.925 1.00 93.50 90 VAL A C 1
ATOM 726 O O . VAL A 1 90 ? 10.025 -1.637 -3.850 1.00 93.50 90 VAL A O 1
ATOM 729 N N . GLN A 1 91 ? 9.803 -2.601 -1.840 1.00 94.44 91 GLN A N 1
ATOM 730 C CA . GLN A 1 91 ? 11.234 -2.856 -1.667 1.00 94.44 91 GLN A CA 1
ATOM 731 C C . GLN A 1 91 ? 11.795 -3.775 -2.749 1.00 94.44 91 GLN A C 1
ATOM 733 O O . GLN A 1 91 ? 12.898 -3.529 -3.243 1.00 94.44 91 GLN A O 1
ATOM 738 N N . TYR A 1 92 ? 11.053 -4.814 -3.138 1.00 94.31 92 TYR A N 1
ATOM 739 C CA . TYR A 1 92 ? 11.453 -5.700 -4.226 1.00 94.31 92 TYR A CA 1
ATOM 740 C C . TYR A 1 92 ? 11.682 -4.913 -5.525 1.00 94.31 92 TYR A C 1
ATOM 742 O O . TYR A 1 92 ? 12.750 -5.022 -6.137 1.00 94.31 92 TYR A O 1
ATOM 750 N N . LEU A 1 93 ? 10.738 -4.044 -5.893 1.00 94.06 93 LEU A N 1
ATOM 751 C CA . LEU A 1 93 ? 10.846 -3.224 -7.100 1.00 94.06 93 LEU A CA 1
ATOM 752 C C . LEU A 1 93 ? 11.951 -2.169 -6.983 1.00 94.06 93 LEU A C 1
ATOM 754 O O . LEU A 1 93 ? 12.725 -1.990 -7.919 1.00 94.06 93 LEU A O 1
ATOM 758 N N . LEU A 1 94 ? 12.114 -1.521 -5.829 1.00 92.38 94 LEU A N 1
ATOM 759 C CA . LEU A 1 94 ? 13.210 -0.570 -5.617 1.00 92.38 94 LEU A CA 1
ATOM 760 C C . LEU A 1 94 ? 14.581 -1.237 -5.740 1.00 92.38 94 LEU A C 1
ATOM 762 O O . LEU A 1 94 ? 15.487 -0.674 -6.353 1.00 92.38 94 LEU A O 1
ATOM 766 N N . ASN A 1 95 ? 14.749 -2.438 -5.189 1.00 93.69 95 ASN A N 1
ATOM 767 C CA . ASN A 1 95 ? 15.994 -3.187 -5.326 1.00 93.69 95 ASN A CA 1
ATOM 768 C C . ASN A 1 95 ? 16.234 -3.566 -6.787 1.00 93.69 95 ASN A C 1
ATOM 770 O O . ASN A 1 95 ? 17.335 -3.370 -7.300 1.00 93.69 95 ASN A O 1
ATOM 774 N N . LYS A 1 96 ? 15.194 -4.006 -7.499 1.00 91.62 96 LYS A N 1
ATOM 775 C CA . LYS A 1 96 ? 15.296 -4.267 -8.934 1.00 91.62 96 LYS A CA 1
ATOM 776 C C . LYS A 1 96 ? 15.725 -3.017 -9.708 1.00 91.62 96 LYS A C 1
ATOM 778 O O . LYS A 1 96 ? 16.663 -3.100 -10.494 1.00 91.62 96 LYS A O 1
ATOM 783 N N . ALA A 1 97 ? 15.133 -1.857 -9.432 1.00 89.69 97 ALA A N 1
ATOM 784 C CA . ALA A 1 97 ? 15.512 -0.585 -10.051 1.00 89.69 97 ALA A CA 1
ATOM 785 C C . ALA A 1 97 ? 16.980 -0.217 -9.793 1.00 89.69 97 ALA A C 1
ATOM 787 O O . ALA A 1 97 ? 17.681 0.207 -10.706 1.00 89.69 97 ALA A O 1
ATOM 788 N N . LYS A 1 98 ? 17.460 -0.421 -8.560 1.00 89.12 98 LYS A N 1
ATOM 789 C CA . LYS A 1 98 ? 18.842 -0.116 -8.158 1.00 89.12 98 LYS A CA 1
ATOM 790 C C . LYS A 1 98 ? 19.881 -1.008 -8.836 1.00 89.12 98 LYS A C 1
ATOM 792 O O . LYS A 1 98 ? 20.965 -0.533 -9.158 1.00 89.12 98 LYS A O 1
ATOM 797 N N . PHE A 1 99 ? 19.580 -2.295 -9.011 1.00 88.31 99 PHE A N 1
ATOM 798 C CA . PHE A 1 99 ? 20.554 -3.280 -9.497 1.00 88.31 99 PHE A CA 1
ATOM 799 C C . PHE A 1 99 ? 20.408 -3.622 -10.984 1.00 88.31 99 PHE A C 1
ATOM 801 O O . PHE A 1 99 ? 21.271 -4.304 -11.544 1.00 88.31 99 PHE A O 1
ATOM 808 N N . THR A 1 100 ? 19.352 -3.148 -11.647 1.00 85.62 100 THR A N 1
ATOM 809 C CA . THR A 1 100 ? 19.189 -3.354 -13.088 1.00 85.62 100 THR A CA 1
ATOM 810 C C . THR A 1 100 ? 20.214 -2.522 -13.847 1.00 85.62 100 THR A C 1
ATOM 812 O O . THR A 1 100 ? 20.244 -1.296 -13.764 1.00 85.62 100 THR A O 1
ATOM 815 N N . LYS A 1 101 ? 21.073 -3.201 -14.612 1.00 76.50 101 LYS A N 1
ATOM 816 C CA . LYS A 1 101 ? 22.023 -2.535 -15.504 1.00 76.50 101 LYS A CA 1
ATOM 817 C C . LYS A 1 101 ? 21.256 -1.907 -16.677 1.00 76.50 101 LYS A C 1
ATOM 819 O O . LYS A 1 101 ? 20.429 -2.605 -17.268 1.00 76.50 101 LYS A O 1
ATOM 824 N N . PRO A 1 102 ? 21.541 -0.649 -17.057 1.00 70.50 102 PRO A N 1
ATOM 825 C CA . PRO A 1 102 ? 20.944 -0.037 -18.238 1.00 70.50 102 PRO A CA 1
ATOM 826 C C . PRO A 1 102 ? 21.193 -0.907 -19.471 1.00 70.50 102 PRO A C 1
ATOM 828 O O . PRO A 1 102 ? 22.328 -1.333 -19.714 1.00 70.50 102 PRO A O 1
ATOM 831 N N . ARG A 1 103 ? 20.143 -1.188 -20.252 1.00 66.38 103 ARG A N 1
ATOM 832 C CA . ARG A 1 103 ? 20.309 -1.902 -21.520 1.00 66.38 103 ARG A CA 1
ATOM 833 C C . ARG A 1 103 ? 21.164 -1.040 -22.460 1.00 66.38 103 ARG A C 1
ATOM 835 O O . ARG A 1 103 ? 20.884 0.153 -22.599 1.00 66.38 103 ARG A O 1
ATOM 842 N N . PRO A 1 104 ? 22.199 -1.600 -23.114 1.00 67.81 104 PRO A N 1
ATOM 843 C CA . PRO A 1 104 ? 22.930 -0.873 -24.140 1.00 67.81 104 PRO A CA 1
ATOM 844 C C . PRO A 1 104 ? 21.947 -0.447 -25.229 1.00 67.81 104 PRO A C 1
ATOM 846 O O . PRO A 1 104 ? 21.265 -1.295 -25.807 1.00 67.81 104 PRO A O 1
ATOM 849 N N . ARG A 1 105 ? 21.858 0.860 -25.501 1.00 63.22 105 ARG A N 1
ATOM 850 C CA . ARG A 1 105 ? 21.051 1.354 -26.620 1.00 63.22 105 ARG A CA 1
ATOM 851 C C . ARG A 1 105 ? 21.582 0.708 -27.905 1.00 63.22 105 ARG A C 1
ATOM 853 O O . ARG A 1 105 ? 22.808 0.636 -28.059 1.00 63.22 105 ARG A O 1
ATOM 860 N N . PRO A 1 106 ? 20.715 0.224 -28.811 1.00 64.31 106 PRO A N 1
ATOM 861 C CA . PRO A 1 106 ? 21.168 -0.225 -30.118 1.00 64.31 106 PRO A CA 1
ATOM 862 C C . PRO A 1 106 ? 21.962 0.922 -30.745 1.00 64.31 106 PRO A C 1
ATOM 864 O O . PRO A 1 106 ? 21.438 2.023 -30.881 1.00 64.31 106 PRO A O 1
ATOM 867 N N . LYS A 1 107 ? 23.244 0.699 -31.060 1.00 59.66 107 LYS A N 1
ATOM 868 C CA . LYS A 1 107 ? 23.992 1.654 -31.881 1.00 59.66 107 LYS A CA 1
ATOM 869 C C . LYS A 1 107 ? 23.220 1.789 -33.184 1.00 59.66 107 LYS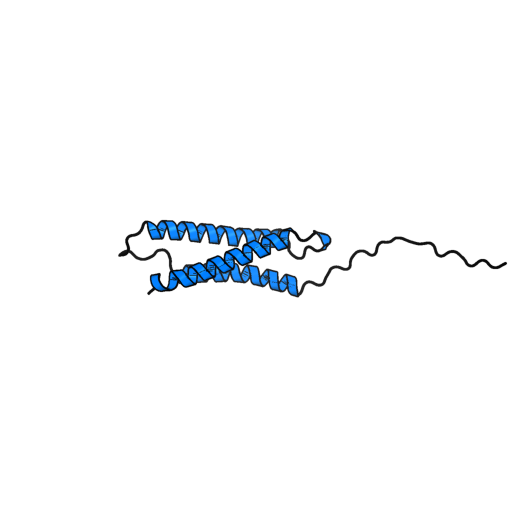 A C 1
ATOM 871 O O . LYS A 1 107 ? 23.014 0.771 -33.852 1.00 59.66 107 LYS A O 1
ATOM 876 N N . ASP A 1 108 ? 22.827 3.009 -33.532 1.00 55.75 108 ASP A N 1
ATOM 877 C CA . ASP A 1 108 ? 22.360 3.324 -34.872 1.00 55.75 108 ASP A CA 1
ATOM 878 C C . ASP A 1 108 ? 23.399 2.777 -35.848 1.00 55.75 108 ASP A C 1
ATOM 880 O O . ASP A 1 108 ? 24.539 3.246 -35.914 1.00 55.75 108 ASP A O 1
ATOM 884 N N . LYS A 1 109 ? 23.036 1.720 -36.576 1.00 53.53 109 LYS A N 1
ATOM 885 C CA . LYS A 1 109 ? 23.819 1.230 -37.706 1.00 53.53 109 LYS A CA 1
ATOM 886 C C . LYS A 1 109 ? 23.618 2.209 -38.863 1.00 53.53 109 LYS A C 1
ATOM 888 O O . LYS A 1 109 ? 23.089 1.825 -39.897 1.00 53.53 109 LYS A O 1
ATOM 893 N N . ASN A 1 110 ? 24.015 3.468 -38.693 1.00 48.59 110 ASN A N 1
ATOM 894 C CA . ASN A 1 110 ? 24.154 4.381 -39.814 1.00 48.59 110 ASN A CA 1
ATOM 895 C C . ASN A 1 110 ? 25.596 4.275 -40.304 1.00 48.59 110 ASN A C 1
ATOM 897 O O . ASN A 1 110 ? 26.520 4.880 -39.761 1.00 48.59 110 ASN A O 1
ATOM 901 N N . GLY A 1 111 ? 25.786 3.395 -41.285 1.00 53.12 111 GLY A N 1
ATOM 902 C CA . GLY A 1 111 ? 27.038 3.285 -42.007 1.00 53.12 111 GLY A CA 1
ATOM 903 C C . GLY A 1 111 ? 27.303 4.568 -42.785 1.00 53.12 111 GLY A C 1
ATOM 904 O O . GLY A 1 111 ? 26.507 4.945 -43.638 1.00 53.12 111 GLY A O 1
ATOM 905 N N . THR A 1 112 ? 28.456 5.184 -42.547 1.00 46.44 112 THR A N 1
ATOM 906 C CA . THR A 1 112 ? 29.075 6.071 -43.530 1.00 46.44 112 THR A CA 1
ATOM 907 C C . THR A 1 112 ? 30.313 5.367 -44.059 1.00 46.44 112 THR A C 1
ATOM 909 O O . THR A 1 112 ? 31.320 5.211 -43.373 1.00 46.44 112 THR A O 1
ATOM 912 N N . ARG A 1 113 ? 30.136 4.861 -45.280 1.00 51.00 113 ARG A N 1
ATOM 913 C CA . ARG A 1 113 ? 31.125 4.485 -46.292 1.00 51.00 113 ARG A CA 1
ATOM 914 C C . ARG A 1 113 ? 32.494 5.134 -46.048 1.00 51.00 113 ARG A C 1
ATOM 916 O O . ARG A 1 113 ? 32.623 6.346 -46.159 1.00 51.00 1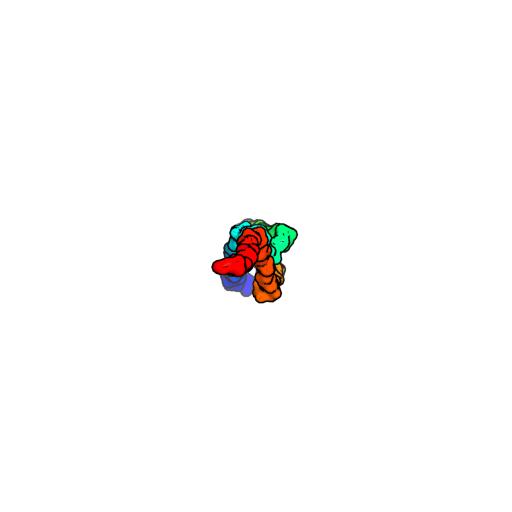13 ARG A O 1
ATOM 923 N N . ALA A 1 114 ? 33.505 4.313 -45.768 1.00 48.44 114 ALA A N 1
ATOM 924 C CA . ALA A 1 114 ? 34.891 4.722 -45.941 1.00 48.44 114 ALA A CA 1
ATOM 925 C C . ALA A 1 114 ? 35.108 5.000 -47.437 1.00 48.44 114 ALA A C 1
ATOM 927 O O . ALA A 1 114 ? 34.974 4.099 -48.268 1.00 48.44 114 ALA A O 1
ATOM 928 N N . GLU A 1 115 ? 35.351 6.260 -47.786 1.00 59.38 115 GLU A N 1
ATOM 929 C CA . GLU A 1 115 ? 35.862 6.631 -49.102 1.00 59.38 115 GLU A CA 1
ATOM 930 C C . GLU A 1 115 ? 37.254 6.000 -49.289 1.00 59.38 115 GLU A C 1
ATOM 932 O O . GLU A 1 115 ? 38.062 6.022 -48.355 1.00 59.38 115 GLU A O 1
ATOM 937 N N . PRO A 1 116 ? 37.555 5.392 -50.451 1.00 63.78 116 PRO A N 1
ATOM 938 C CA . PRO A 1 116 ? 38.896 4.896 -50.722 1.00 63.78 116 PRO A CA 1
ATOM 939 C C . PRO A 1 116 ? 39.854 6.078 -50.958 1.00 63.78 116 PRO A C 1
ATOM 941 O O . PRO A 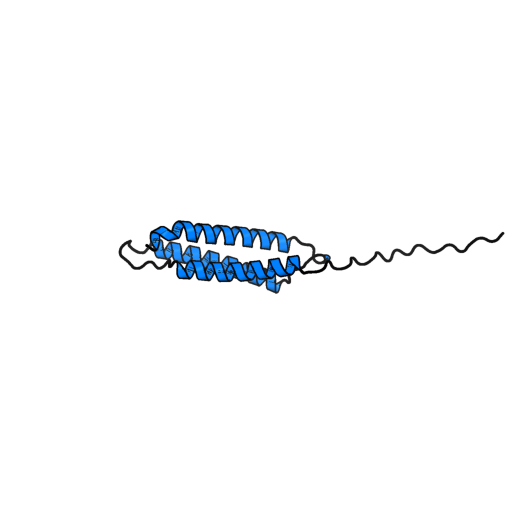1 116 ? 39.430 7.106 -51.492 1.00 63.78 116 PRO A O 1
ATOM 944 N N . PRO A 1 117 ? 41.143 5.956 -50.594 1.00 60.75 117 PRO A N 1
ATOM 945 C CA . PRO A 1 117 ? 42.105 7.026 -50.813 1.00 60.75 117 PRO A CA 1
ATOM 946 C C . PRO A 1 117 ? 42.348 7.221 -52.315 1.00 60.75 117 PRO A C 1
ATOM 948 O O . PRO A 1 117 ? 42.630 6.268 -53.042 1.00 60.75 117 PRO A O 1
ATOM 951 N N . LEU A 1 118 ? 42.244 8.470 -52.773 1.00 50.94 118 LEU A N 1
ATOM 952 C CA . LEU A 1 118 ? 42.701 8.889 -54.094 1.00 50.94 118 LEU A CA 1
ATOM 953 C C . LEU A 1 118 ? 44.235 8.856 -54.116 1.00 50.94 118 LEU A C 1
ATOM 955 O O . LEU A 1 118 ? 44.886 9.637 -53.425 1.00 50.94 118 LEU A O 1
ATOM 959 N N . CYS A 1 119 ? 44.805 7.957 -54.917 1.00 45.81 119 CYS A N 1
ATOM 960 C CA . CYS A 1 119 ? 46.158 8.107 -55.442 1.00 45.81 119 CYS A CA 1
ATOM 961 C C . CYS A 1 119 ? 46.061 8.749 -56.831 1.00 45.81 119 CYS A C 1
ATOM 963 O O . CYS A 1 119 ? 45.378 8.209 -57.704 1.00 45.81 119 CYS A O 1
ATOM 965 N N . GLY A 1 120 ? 46.751 9.874 -57.014 1.00 45.97 120 GLY A N 1
ATOM 966 C CA . GLY A 1 120 ? 46.897 10.598 -58.277 1.00 45.97 120 GLY A CA 1
ATOM 967 C C . GLY A 1 120 ? 47.689 11.872 -58.066 1.00 45.97 120 GLY A C 1
ATOM 968 O O . GLY A 1 120 ? 47.087 12.820 -57.523 1.00 45.97 120 GLY A O 1
#

Foldseek 3Di:
DFVVCVVVLVVLLVVLLVVLVVVLVVLVPDDPLQRLDDPVLSVVLVVLSVVLVVVVVVLVVVQVPDDPPDDRSDGSVVSVVSSVVNVVSVVVVVVSVVPDDRDPDPPPPPDDDDDDDDDD

Organism: Homo sapiens (NCBI:txid9606)

pLDDT: mean 85.28, std 13.75, range [45.81, 96.19]

InterPro domains:
  IPR013126 Heat shock protein 70 family [PTHR45639] (1-106)
  IPR060486 HYOU1-like, C-terminal domain [PF27508] (25-97)

Secondary structure (DSSP, 8-state):
-HHHHHHHHHHHHHHHHHHHHHHHHHHHTS-GGG--S-HHHHHHHHHHHHHHHHHHHHHHHHHHHS-TTSPPSS-HHHHHHHHHHHHHHHHHHHHHHHHPPPPPPPP-------PPP---

Radius of gyration: 24.66 Å; chains: 1; bounding box: 68×19×82 Å

Sequence (120 aa):
EERKKWPERLSALDNLLNHSSMFLKGARLIPEMDQIFTEVEMTTLEKVINETWAWKNATLAEQAKLPATEKPVLLSKDIEAKMMALDREVQYLLNKAKFTKPRPRPKDKNGTRAEPPLCG